Protein AF-A0A3L7QPI3-F1 (afdb_monomer)

Solvent-accessible surface area (backbone atoms only — not comparable to full-atom values): 6389 Å² total; per-residue (Å²): 130,85,78,76,64,94,76,49,54,73,56,31,50,54,49,18,50,52,29,42,78,72,64,40,40,71,62,12,49,57,28,43,54,62,34,38,72,82,41,79,78,47,57,69,57,51,27,51,46,27,38,40,27,44,76,70,68,40,51,70,62,19,50,54,50,45,54,54,47,43,70,76,44,74,82,41,48,67,39,25,49,34,50,17,52,37,26,49,75,70,69,39,55,70,60,12,50,55,27,44,56,51,27,53,54,52,51,51,61,66,64,65,71,79,72,78,135

Radius of gyration: 16.06 Å; Cα contacts (8 Å, |Δi|>4): 121; chains: 1; bounding box: 50×28×49 Å

Sequence (117 aa):
ALAINPQFIPALKNLAIANHDIGQDLIAEQQMRQYLAENTEDRVMLGRHVHVLGKLQRFDEAKTLAEIAIQKFPMDLQLRTWLANYYQSTGNAAEADKHRKVAHRLQAKTGTGSGLP

Foldseek 3Di:
DDPPPPLPLVVLVVVLVVCVVVPVLVSNLVSLVSNCVPVVLPLLSLLSNLLSCLVVVVNVVSVVSLVVSCVNPVQDLSSLQSQLVSCVSVVNNVSNVVSVVSSVVSVVVVVVPPDDD

Secondary structure (DSSP, 8-state):
-----TT-HHHHHHHHHHHHHTT-HHHHHHHHHHHHHH-TT-HHHHHHHHHHHHHTT-HHHHHHHHHHHHHH-TT-HHHHHHHHHHHHHTT-HHHHHHHHHHHHHHHHHHHGGG---

Mean predicted aligned error: 6.44 Å

Nearest PDB structures (foldseek):
  3asf-assembly1_A  TM=8.337E-01  e=4.099E-04  Magnetospirillum gryphiswaldense MSR-1
  3kd7-assembly5_E  TM=8.569E-01  e=2.702E-03  unidentified
  3vtx-assembly2_B  TM=7.683E-01  e=3.314E-03  Candidatus Magnetobacterium bavaricum
  5lfm-assembly6_F  TM=8.490E-01  e=4.238E-02  Solidesulfovibrio magneticus RS-1
  9gaw-assembly1_K  TM=8.667E-01  e=4.938E-02  Homo sapiens

pLDDT: mean 87.74, std 15.11, range [37.22, 97.75]

Structure (mmCIF, N/CA/C/O backbone):
data_AF-A0A3L7QPI3-F1
#
_entry.id   AF-A0A3L7QPI3-F1
#
loop_
_atom_site.group_PDB
_atom_site.id
_atom_site.type_symbol
_atom_site.label_atom_id
_atom_site.label_alt_id
_atom_site.label_comp_id
_atom_site.label_asym_id
_atom_site.label_entity_id
_atom_site.label_seq_id
_atom_site.pdbx_PDB_ins_code
_atom_site.Cartn_x
_atom_site.Cartn_y
_atom_site.Cartn_z
_atom_site.occupancy
_atom_site.B_iso_or_equiv
_atom_site.auth_seq_id
_atom_site.auth_comp_id
_atom_site.auth_asym_id
_atom_site.auth_atom_id
_atom_site.pdbx_PDB_model_num
ATOM 1 N N . ALA A 1 1 ? -3.328 14.790 34.161 1.00 37.22 1 ALA A N 1
ATOM 2 C CA . ALA A 1 1 ? -3.692 13.826 33.105 1.00 37.22 1 ALA A CA 1
ATOM 3 C C . ALA A 1 1 ? -3.394 14.483 31.764 1.00 37.22 1 ALA A C 1
ATOM 5 O O . ALA A 1 1 ? -4.054 15.461 31.438 1.00 37.22 1 ALA A O 1
ATOM 6 N N . LEU A 1 2 ? -2.338 14.057 31.058 1.00 42.62 2 LEU A N 1
ATOM 7 C CA . LEU A 1 2 ? -2.046 14.588 29.724 1.00 42.62 2 LEU A CA 1
ATOM 8 C C . LEU A 1 2 ? -3.174 14.150 28.788 1.00 42.62 2 LEU A C 1
ATOM 10 O O . LEU A 1 2 ? -3.348 12.956 28.551 1.00 42.62 2 LEU A O 1
ATOM 14 N N . ALA A 1 3 ? -3.930 15.113 28.271 1.00 44.28 3 ALA A N 1
ATOM 15 C CA . ALA A 1 3 ? -4.780 14.889 27.117 1.00 44.28 3 ALA A CA 1
ATOM 16 C C . ALA A 1 3 ? -3.855 14.453 25.971 1.00 44.28 3 ALA A C 1
ATOM 18 O O . ALA A 1 3 ? -3.042 15.242 25.487 1.00 44.28 3 ALA A O 1
ATOM 19 N N . ILE A 1 4 ? -3.913 13.174 25.598 1.00 50.06 4 ILE A N 1
ATOM 20 C CA . ILE A 1 4 ? -3.246 12.667 24.401 1.00 50.06 4 ILE A CA 1
ATOM 21 C C . ILE A 1 4 ? -3.871 13.430 23.245 1.00 50.06 4 ILE A C 1
ATOM 23 O O . ILE A 1 4 ? -5.042 13.221 22.941 1.00 50.06 4 ILE A O 1
ATOM 27 N N . ASN A 1 5 ? -3.114 14.354 22.656 1.00 47.78 5 ASN A N 1
ATOM 28 C CA . ASN A 1 5 ? -3.536 15.064 21.464 1.00 47.78 5 ASN A CA 1
ATOM 29 C C . ASN A 1 5 ? -3.730 14.009 20.358 1.00 47.78 5 ASN A C 1
ATOM 31 O O . ASN A 1 5 ? -2.732 13.436 19.910 1.00 47.78 5 ASN A O 1
ATOM 35 N N . PRO A 1 6 ? -4.970 13.715 19.918 1.00 55.22 6 PRO A N 1
ATOM 36 C CA . PRO A 1 6 ? -5.242 12.651 18.946 1.00 55.22 6 PRO A CA 1
ATOM 37 C C . PRO A 1 6 ? -4.636 12.930 17.561 1.00 55.22 6 PRO A C 1
ATOM 39 O O . PRO A 1 6 ? -4.738 12.102 16.664 1.00 55.22 6 PRO A O 1
ATOM 42 N N . GLN A 1 7 ? -4.004 14.096 17.390 1.00 60.22 7 GLN A N 1
ATOM 43 C CA . GLN A 1 7 ? -3.427 14.598 16.149 1.00 60.22 7 GLN A CA 1
ATOM 44 C C . GLN A 1 7 ? -1.890 14.657 16.170 1.00 60.22 7 GLN A C 1
ATOM 46 O O . GLN A 1 7 ? -1.293 15.409 15.401 1.00 60.22 7 GLN A O 1
ATOM 51 N N . PHE A 1 8 ? -1.199 13.897 17.034 1.00 76.31 8 PHE A N 1
ATOM 52 C CA . PHE A 1 8 ? 0.263 13.818 16.925 1.00 76.31 8 PHE A CA 1
ATOM 53 C C . PHE A 1 8 ? 0.657 13.007 15.683 1.00 76.31 8 PHE A C 1
ATOM 55 O O . PHE A 1 8 ? 0.766 11.781 15.713 1.00 76.31 8 PHE A O 1
ATOM 62 N N . ILE A 1 9 ? 0.867 13.721 14.578 1.00 76.00 9 ILE A N 1
ATOM 63 C CA . ILE A 1 9 ? 1.155 13.187 13.243 1.00 76.00 9 ILE A CA 1
ATOM 64 C C . ILE A 1 9 ? 2.261 12.105 13.245 1.00 76.00 9 ILE A C 1
ATOM 66 O O . ILE A 1 9 ? 2.036 11.041 12.663 1.00 76.00 9 ILE A O 1
ATOM 70 N N . PRO A 1 10 ? 3.408 12.253 13.943 1.00 78.69 10 PRO A N 1
ATOM 71 C CA . PRO A 1 10 ? 4.398 11.173 14.008 1.00 78.69 10 PRO A CA 1
ATOM 72 C C . PRO A 1 10 ? 3.911 9.907 14.735 1.00 78.69 10 PRO A C 1
ATOM 74 O O . PRO A 1 10 ? 4.303 8.802 14.356 1.00 78.69 10 PRO A O 1
ATOM 77 N N . ALA A 1 11 ? 3.038 10.024 15.746 1.00 84.88 11 ALA A N 1
ATOM 78 C CA . ALA A 1 11 ? 2.444 8.844 16.384 1.00 84.88 11 ALA A CA 1
ATOM 79 C C . ALA A 1 11 ? 1.469 8.127 15.450 1.00 84.88 11 ALA A C 1
ATOM 81 O O . ALA A 1 11 ? 1.457 6.900 15.452 1.00 84.88 11 ALA A O 1
ATOM 82 N N . LEU A 1 12 ? 0.709 8.852 14.620 1.00 88.69 12 LEU A N 1
ATOM 83 C CA . LEU A 1 12 ? -0.182 8.232 13.632 1.00 88.69 12 LEU A CA 1
ATOM 84 C C . LEU A 1 12 ? 0.590 7.342 12.658 1.00 88.69 12 LEU A C 1
ATOM 86 O O . LEU A 1 12 ? 0.157 6.225 12.392 1.00 88.69 12 LEU A O 1
ATOM 90 N N . LYS A 1 13 ? 1.770 7.777 12.201 1.00 93.69 13 LYS A N 1
ATOM 91 C CA . LYS A 1 13 ? 2.655 6.948 11.370 1.00 93.69 13 LYS A CA 1
ATOM 92 C C . LYS A 1 13 ? 3.074 5.659 12.073 1.00 93.69 13 LYS A C 1
ATOM 94 O O . LYS A 1 13 ? 2.940 4.579 11.500 1.00 93.69 13 LYS A O 1
ATOM 99 N N . ASN A 1 14 ? 3.579 5.764 13.300 1.00 94.50 14 ASN A N 1
ATOM 100 C CA . ASN A 1 14 ? 4.065 4.597 14.037 1.00 94.50 14 ASN A CA 1
ATOM 101 C C . ASN A 1 14 ? 2.927 3.628 14.384 1.00 94.50 14 ASN A C 1
ATOM 103 O O . ASN A 1 14 ? 3.090 2.420 14.234 1.00 94.50 14 ASN A O 1
ATOM 107 N N . LEU A 1 15 ? 1.767 4.151 14.789 1.00 94.19 15 LEU A N 1
ATOM 108 C CA . LEU A 1 15 ? 0.579 3.352 15.077 1.00 94.19 15 LEU A CA 1
ATOM 109 C C . LEU A 1 15 ? 0.039 2.672 13.819 1.00 94.19 15 LEU A C 1
ATOM 111 O O . LEU A 1 15 ? -0.251 1.483 13.871 1.00 94.19 15 LEU A O 1
ATOM 115 N N . ALA A 1 16 ? -0.033 3.383 12.691 1.00 95.81 16 ALA A N 1
ATOM 116 C CA . ALA A 1 16 ? -0.468 2.815 11.418 1.00 95.81 16 ALA A CA 1
ATOM 117 C C . ALA A 1 16 ? 0.410 1.631 10.996 1.00 95.81 16 ALA A C 1
ATOM 119 O O . ALA A 1 16 ? -0.102 0.594 10.577 1.00 95.81 16 ALA A O 1
ATOM 120 N N . ILE A 1 17 ? 1.733 1.777 11.127 1.00 95.06 17 ILE A N 1
ATOM 121 C CA . ILE A 1 17 ? 2.690 0.708 10.825 1.00 95.06 17 ILE A CA 1
ATOM 122 C C . ILE A 1 17 ? 2.486 -0.467 11.779 1.00 95.06 17 ILE A C 1
ATOM 124 O O . ILE A 1 17 ? 2.294 -1.584 11.309 1.00 95.06 17 ILE A O 1
ATOM 128 N N . ALA A 1 18 ? 2.457 -0.217 13.090 1.00 96.06 18 ALA A N 1
ATOM 129 C CA . ALA A 1 18 ? 2.283 -1.270 14.085 1.00 96.06 18 ALA A CA 1
ATOM 130 C C . ALA A 1 18 ? 0.969 -2.034 13.876 1.00 96.06 18 ALA A C 1
ATOM 132 O O . ALA A 1 18 ? 0.982 -3.260 13.841 1.00 96.06 18 ALA A O 1
ATOM 133 N N . ASN A 1 19 ? -0.144 -1.323 13.666 1.00 97.06 19 ASN A N 1
ATOM 134 C CA . ASN A 1 19 ? -1.453 -1.919 13.409 1.00 97.06 19 ASN A CA 1
ATOM 135 C C . ASN A 1 19 ? -1.480 -2.722 12.109 1.00 97.06 19 ASN A C 1
ATOM 137 O O . ASN A 1 19 ? -2.055 -3.806 12.087 1.00 97.06 19 ASN A O 1
ATOM 141 N N . HIS A 1 20 ? -0.823 -2.246 11.048 1.00 95.19 20 HIS A N 1
ATOM 142 C CA . HIS A 1 20 ? -0.687 -3.031 9.826 1.00 95.19 20 HIS A CA 1
ATOM 143 C C . HIS A 1 20 ? 0.108 -4.322 10.065 1.00 95.19 20 HIS A C 1
ATOM 145 O O . HIS A 1 20 ? -0.321 -5.396 9.639 1.00 95.19 20 HIS A O 1
ATOM 151 N N . ASP A 1 21 ? 1.233 -4.226 10.776 1.00 94.44 21 ASP A N 1
ATOM 152 C CA . ASP A 1 21 ? 2.129 -5.354 11.032 1.00 94.44 21 ASP A CA 1
ATOM 153 C C . ASP A 1 21 ? 1.452 -6.435 11.907 1.00 94.44 21 ASP A C 1
ATOM 155 O O . ASP A 1 21 ? 1.696 -7.623 11.704 1.00 94.44 21 ASP A O 1
ATOM 159 N N . ILE A 1 22 ? 0.538 -6.054 12.815 1.00 96.25 22 ILE A N 1
ATOM 160 C CA . ILE A 1 22 ? -0.276 -6.997 13.614 1.00 96.25 22 ILE A CA 1
ATOM 161 C C . ILE A 1 22 ? -1.611 -7.391 12.953 1.00 96.25 22 ILE A C 1
ATOM 163 O O . ILE A 1 22 ? -2.438 -8.051 13.581 1.00 96.25 22 ILE A O 1
ATOM 167 N N . GLY A 1 23 ? -1.851 -6.989 11.701 1.00 95.12 23 GLY A N 1
ATOM 168 C CA . GLY A 1 23 ? -3.038 -7.374 10.928 1.00 95.12 23 GLY A CA 1
ATOM 169 C C . GLY A 1 23 ? -4.326 -6.612 11.259 1.00 95.12 23 GLY A C 1
ATOM 170 O O . GLY A 1 23 ? -5.388 -6.972 10.758 1.00 95.12 23 GLY A O 1
ATOM 171 N N . GLN A 1 24 ? -4.255 -5.540 12.047 1.00 97.44 24 GLN A N 1
ATOM 172 C CA . GLN A 1 24 ? -5.373 -4.629 12.312 1.00 97.44 24 GLN A CA 1
ATOM 173 C C . GLN A 1 24 ? -5.572 -3.659 11.133 1.00 97.44 24 GLN A C 1
ATOM 175 O O . GLN A 1 24 ? -5.482 -2.439 11.281 1.00 97.44 24 GLN A O 1
ATOM 180 N N . ASP A 1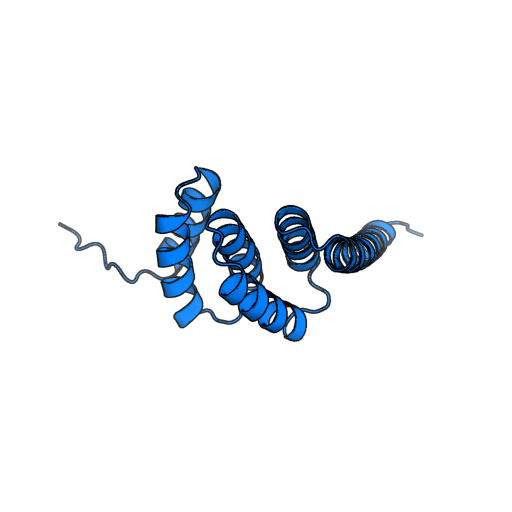 25 ? -5.823 -4.201 9.937 1.00 95.81 25 ASP A N 1
ATOM 181 C CA . ASP A 1 25 ? -5.779 -3.451 8.674 1.00 95.81 25 ASP A CA 1
ATOM 182 C C . ASP A 1 25 ? -6.816 -2.316 8.596 1.00 95.81 25 ASP A C 1
ATOM 184 O O . ASP A 1 25 ? -6.523 -1.267 8.028 1.00 95.81 25 ASP A O 1
ATOM 188 N N . LEU A 1 26 ? -8.000 -2.471 9.206 1.00 97.75 26 LEU A N 1
ATOM 189 C CA . LEU A 1 26 ? -9.009 -1.400 9.267 1.00 97.75 26 LEU A CA 1
ATOM 190 C C . LEU A 1 26 ? -8.527 -0.201 10.096 1.00 97.75 26 LEU A C 1
ATOM 192 O O . LEU A 1 26 ? -8.691 0.945 9.683 1.00 97.75 26 LEU A O 1
ATOM 196 N N . ILE A 1 27 ? -7.908 -0.463 11.251 1.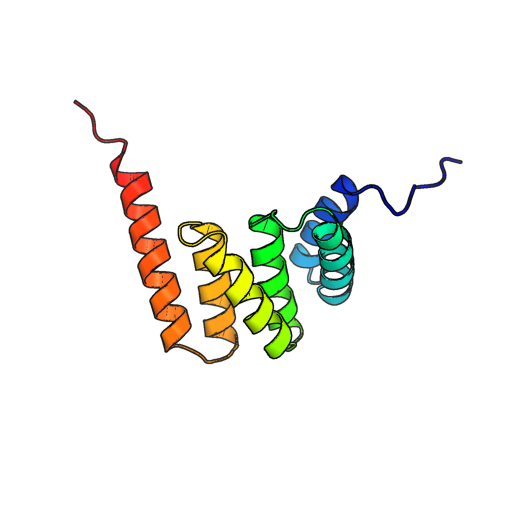00 96.44 27 ILE A N 1
ATOM 197 C CA . ILE A 1 27 ? -7.353 0.586 12.118 1.00 96.44 27 ILE A CA 1
ATOM 198 C C . ILE A 1 27 ? -6.160 1.240 11.419 1.00 96.44 27 ILE A C 1
ATOM 200 O O . ILE A 1 27 ? -6.036 2.466 11.409 1.00 96.44 27 ILE A O 1
ATOM 204 N N . ALA A 1 28 ? -5.308 0.422 10.798 1.00 97.38 28 ALA A N 1
ATOM 205 C CA . ALA A 1 28 ? -4.174 0.897 10.028 1.00 97.38 28 ALA A CA 1
ATOM 206 C C . ALA A 1 28 ? -4.624 1.835 8.898 1.00 97.38 28 ALA A C 1
ATOM 208 O O . ALA A 1 28 ? -4.091 2.934 8.802 1.00 97.38 28 ALA A O 1
ATOM 209 N N . GLU A 1 29 ? -5.634 1.473 8.097 1.00 97.56 29 GLU A N 1
ATOM 210 C CA . GLU A 1 29 ? -6.138 2.323 7.005 1.00 97.56 29 GLU A CA 1
ATOM 211 C C . GLU A 1 29 ? -6.597 3.695 7.500 1.00 97.56 29 GLU A C 1
ATOM 213 O O . GLU A 1 29 ? -6.190 4.716 6.945 1.00 97.56 29 GLU A O 1
ATOM 218 N N . GLN A 1 30 ? -7.373 3.740 8.586 1.00 96.44 30 GLN A N 1
ATOM 219 C CA . GLN A 1 30 ? -7.848 5.000 9.159 1.00 96.44 30 GLN A CA 1
ATOM 220 C C . GLN A 1 30 ? -6.683 5.901 9.587 1.00 96.44 30 GLN A C 1
ATOM 222 O O . GLN A 1 30 ? -6.663 7.094 9.276 1.00 96.44 30 GLN A O 1
ATOM 227 N N . GLN A 1 31 ? -5.682 5.327 10.256 1.00 96.25 31 GLN A N 1
ATOM 228 C CA . GLN A 1 31 ? -4.495 6.055 10.707 1.00 96.25 31 GLN A CA 1
ATOM 229 C C . GLN A 1 31 ? -3.613 6.501 9.535 1.00 96.25 31 GLN A C 1
ATOM 231 O O . GLN A 1 31 ? -3.104 7.622 9.540 1.00 96.25 31 GLN A O 1
ATOM 236 N N . MET A 1 32 ? -3.467 5.663 8.503 1.00 97.00 32 MET A N 1
ATOM 237 C CA . MET A 1 32 ? -2.740 5.996 7.275 1.00 97.00 32 MET A CA 1
ATOM 238 C C . MET A 1 32 ? -3.405 7.152 6.539 1.00 97.00 32 MET A C 1
ATOM 240 O O . MET A 1 32 ? -2.713 8.078 6.123 1.00 97.00 32 MET A O 1
ATOM 244 N N . ARG A 1 33 ? -4.736 7.138 6.413 1.00 95.69 33 ARG A N 1
ATOM 245 C CA . ARG A 1 33 ? -5.501 8.217 5.779 1.00 95.69 33 ARG A CA 1
ATOM 246 C C . ARG A 1 33 ? -5.347 9.535 6.536 1.00 95.69 33 ARG A C 1
ATOM 248 O O . ARG A 1 33 ? -5.098 10.556 5.903 1.00 95.69 33 ARG A O 1
ATOM 255 N N . GLN A 1 34 ? -5.433 9.511 7.867 1.00 93.75 34 GLN A N 1
ATOM 256 C CA . GLN A 1 34 ? -5.201 10.699 8.699 1.00 93.75 34 GLN A CA 1
ATOM 257 C C . GLN A 1 34 ? -3.770 11.230 8.557 1.00 93.75 34 GLN A C 1
ATOM 259 O O . GLN A 1 34 ? -3.569 12.425 8.377 1.00 93.75 34 GLN A O 1
ATOM 264 N N . TYR A 1 35 ? -2.769 10.348 8.587 1.00 94.81 35 TYR A N 1
ATOM 265 C CA . TYR A 1 35 ? -1.369 10.741 8.437 1.00 94.81 35 TYR A CA 1
ATOM 266 C C . TYR A 1 35 ? -1.069 11.335 7.052 1.00 94.81 35 TYR A C 1
ATOM 268 O O . TYR A 1 35 ? -0.418 12.377 6.942 1.00 94.81 35 TYR A O 1
ATOM 276 N N . LEU A 1 36 ? -1.550 10.682 5.990 1.00 94.69 36 LEU A N 1
ATOM 277 C CA . LEU A 1 36 ? -1.307 11.079 4.602 1.00 94.69 36 LEU A CA 1
ATOM 278 C C . LEU A 1 36 ? -2.053 12.355 4.199 1.00 94.69 36 LEU A C 1
ATOM 280 O O . LEU A 1 36 ? -1.640 12.977 3.225 1.00 94.69 36 LEU A O 1
ATOM 284 N N . ALA A 1 37 ? -3.091 12.768 4.936 1.00 92.94 37 ALA A N 1
ATOM 285 C CA . ALA A 1 37 ? -3.745 14.061 4.726 1.00 92.94 37 ALA A CA 1
ATOM 286 C C . ALA A 1 37 ? -2.759 15.235 4.882 1.00 92.94 37 ALA A C 1
ATOM 288 O O . ALA A 1 37 ? -2.806 16.178 4.101 1.00 92.94 37 ALA A O 1
ATOM 289 N N . GLU A 1 38 ? -1.816 15.122 5.823 1.00 91.56 38 GLU A N 1
ATOM 290 C CA . GLU A 1 38 ? -0.777 16.132 6.083 1.00 91.56 38 GLU A CA 1
ATOM 291 C C . GLU A 1 38 ? 0.583 15.764 5.454 1.00 91.56 38 GLU A C 1
ATOM 293 O O . GLU A 1 38 ? 1.442 16.618 5.257 1.00 91.56 38 GLU A O 1
ATOM 298 N N . ASN A 1 39 ? 0.805 14.484 5.126 1.00 92.00 39 ASN A N 1
ATOM 299 C CA . ASN A 1 39 ? 2.094 13.951 4.656 1.00 92.00 39 ASN A CA 1
ATOM 300 C C . ASN A 1 39 ? 1.942 13.234 3.312 1.00 92.00 39 ASN A C 1
ATOM 302 O O . ASN A 1 39 ? 2.320 12.071 3.159 1.00 92.00 39 ASN A O 1
ATOM 306 N N . THR A 1 40 ? 1.385 13.936 2.326 1.00 91.94 40 THR A N 1
ATOM 307 C CA . THR A 1 40 ? 1.017 13.376 1.010 1.00 91.94 40 THR A CA 1
ATOM 308 C C . THR A 1 40 ? 2.189 12.782 0.214 1.00 91.94 40 THR A C 1
ATOM 310 O O . THR A 1 40 ? 1.972 12.071 -0.767 1.00 91.94 40 THR A O 1
ATOM 313 N N . GLU A 1 41 ? 3.431 13.047 0.629 1.00 92.25 41 GLU A N 1
ATOM 314 C CA . GLU A 1 41 ? 4.659 12.614 -0.045 1.00 92.25 41 GLU A CA 1
ATOM 315 C C . GLU A 1 41 ? 5.430 11.515 0.701 1.00 92.25 41 GLU A C 1
ATOM 317 O O . GLU A 1 41 ? 6.504 11.105 0.255 1.00 92.25 41 GLU A O 1
ATOM 322 N N . ASP A 1 42 ? 4.897 10.978 1.807 1.00 94.12 42 ASP A N 1
ATOM 323 C CA . ASP A 1 42 ? 5.515 9.823 2.466 1.00 94.12 42 ASP A CA 1
ATOM 324 C C . ASP A 1 42 ? 5.315 8.553 1.625 1.00 94.12 42 ASP A C 1
ATOM 326 O O . ASP A 1 42 ? 4.363 7.787 1.791 1.00 94.12 42 ASP A O 1
ATOM 330 N N . ARG A 1 43 ? 6.267 8.309 0.723 1.00 92.81 43 ARG A N 1
ATOM 331 C CA . ARG A 1 43 ? 6.301 7.143 -0.172 1.00 92.81 43 ARG A CA 1
ATOM 332 C C . ARG A 1 43 ? 6.218 5.796 0.550 1.00 92.81 43 ARG A C 1
ATOM 334 O O . ARG A 1 43 ? 5.661 4.849 -0.004 1.00 92.81 43 ARG A O 1
ATOM 341 N N . VAL A 1 44 ? 6.748 5.696 1.774 1.00 92.25 44 VAL A N 1
ATOM 342 C CA . VAL A 1 44 ? 6.684 4.456 2.560 1.00 92.25 44 VAL A CA 1
ATOM 343 C C . VAL A 1 44 ? 5.251 4.228 3.013 1.00 92.25 44 VAL A C 1
ATOM 345 O O . VAL A 1 44 ? 4.738 3.113 2.888 1.00 92.25 44 VAL A O 1
ATOM 348 N N . MET A 1 45 ? 4.594 5.284 3.498 1.00 95.31 45 MET A N 1
ATOM 349 C CA . MET A 1 45 ? 3.208 5.187 3.930 1.00 95.31 45 MET A CA 1
ATOM 350 C C . MET A 1 45 ? 2.248 4.979 2.757 1.00 95.31 45 MET A C 1
ATOM 352 O O . MET A 1 45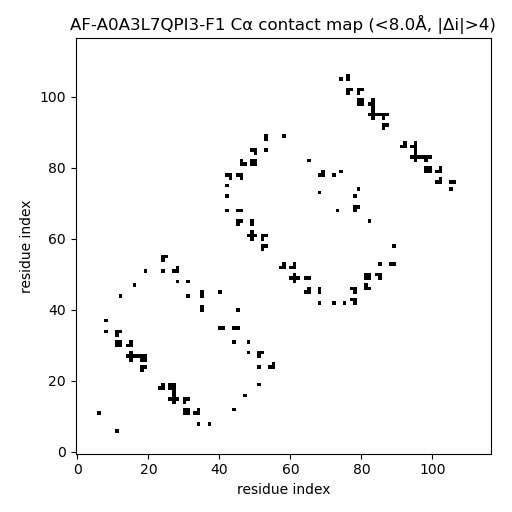 ? 1.351 4.151 2.863 1.00 95.31 45 MET A O 1
ATOM 356 N N . LEU A 1 46 ? 2.475 5.633 1.614 1.00 95.62 46 LEU A N 1
ATOM 357 C CA . LEU A 1 46 ? 1.704 5.398 0.389 1.00 95.62 46 LEU A CA 1
ATOM 358 C C . LEU A 1 46 ? 1.751 3.921 -0.035 1.00 95.62 46 LEU A C 1
ATOM 360 O O . LEU A 1 46 ? 0.707 3.320 -0.278 1.00 95.62 46 LEU A O 1
ATOM 364 N N . GLY A 1 47 ? 2.940 3.308 -0.068 1.00 93.75 47 GLY A N 1
ATOM 365 C CA . GLY A 1 47 ? 3.089 1.895 -0.436 1.00 93.75 47 GLY A CA 1
ATOM 366 C C . GLY A 1 47 ? 2.402 0.936 0.542 1.00 93.75 47 GLY A C 1
ATOM 367 O O . GLY A 1 47 ? 1.706 0.013 0.117 1.00 93.75 47 GLY A O 1
ATOM 368 N N . ARG A 1 48 ? 2.540 1.180 1.853 1.00 94.56 48 ARG A N 1
ATOM 369 C CA . ARG A 1 48 ? 1.844 0.394 2.887 1.00 94.56 48 ARG A CA 1
ATOM 370 C C . ARG A 1 48 ? 0.327 0.561 2.805 1.00 94.56 48 ARG A C 1
ATOM 372 O O . ARG A 1 48 ? -0.389 -0.426 2.929 1.00 94.56 48 ARG A O 1
ATOM 379 N N . HIS A 1 49 ? -0.159 1.767 2.533 1.00 96.94 49 HIS A N 1
ATOM 380 C CA . HIS A 1 49 ? -1.587 2.038 2.405 1.00 96.94 49 HIS A CA 1
ATOM 381 C C . HIS A 1 49 ? -2.196 1.327 1.189 1.00 96.94 49 HIS A C 1
ATOM 383 O O . HIS A 1 49 ? -3.246 0.705 1.325 1.00 96.94 49 HIS A O 1
ATOM 389 N N . VAL A 1 50 ? -1.507 1.292 0.040 1.00 96.06 50 VAL A N 1
ATOM 390 C CA . VAL A 1 50 ? -1.933 0.461 -1.104 1.00 96.06 50 VAL A CA 1
ATOM 391 C C . VAL A 1 50 ? -2.050 -1.012 -0.703 1.00 96.06 50 VAL A C 1
ATOM 393 O O . VAL A 1 50 ? -3.040 -1.668 -1.025 1.00 96.06 50 VAL A O 1
ATOM 396 N N . HIS A 1 51 ? -1.061 -1.537 0.024 1.00 92.69 51 HIS A N 1
ATOM 397 C CA . HIS A 1 51 ? -1.085 -2.926 0.479 1.00 92.69 51 HIS A CA 1
ATOM 398 C C . HIS A 1 51 ? -2.250 -3.206 1.443 1.00 92.69 51 HIS A C 1
ATOM 400 O O . HIS A 1 51 ? -2.968 -4.188 1.255 1.00 92.69 51 HIS A O 1
ATOM 406 N N . VAL A 1 52 ? -2.485 -2.323 2.421 1.00 95.25 52 VAL A N 1
ATOM 407 C CA . VAL A 1 52 ? -3.627 -2.399 3.349 1.00 95.25 52 VAL A CA 1
ATOM 408 C C . VAL A 1 52 ? -4.958 -2.381 2.596 1.00 95.25 52 VAL A C 1
ATOM 410 O O . VAL A 1 52 ? -5.797 -3.246 2.833 1.00 95.25 52 VAL A O 1
ATOM 413 N N . LEU A 1 53 ? -5.145 -1.463 1.643 1.00 95.88 53 LEU A N 1
ATOM 414 C CA . LEU A 1 53 ? -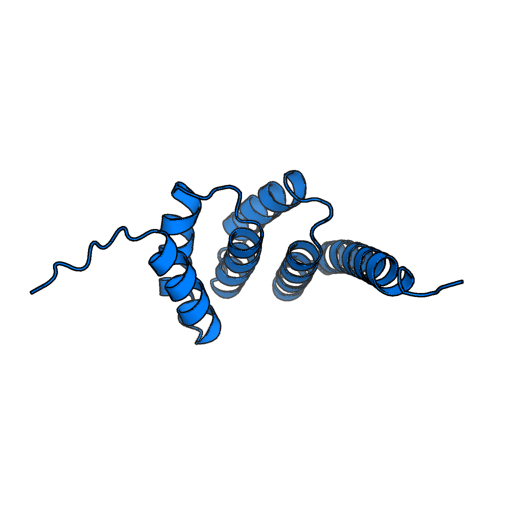6.366 -1.401 0.830 1.00 95.88 53 LEU A CA 1
ATOM 415 C C . LEU A 1 53 ? -6.580 -2.690 0.021 1.00 95.88 53 LEU A C 1
ATOM 417 O O . LEU A 1 53 ? -7.708 -3.167 -0.081 1.00 95.88 53 LEU A O 1
ATOM 421 N N . GLY A 1 54 ? -5.502 -3.298 -0.485 1.00 92.69 54 GLY A N 1
ATOM 422 C CA . GLY A 1 54 ? -5.547 -4.612 -1.128 1.00 92.69 54 GLY A CA 1
ATOM 423 C C . GLY A 1 54 ? -6.018 -5.729 -0.190 1.00 92.69 54 GLY A C 1
ATOM 424 O O . GLY A 1 54 ? -6.877 -6.520 -0.577 1.00 92.69 54 GLY A O 1
ATOM 425 N N . LYS A 1 55 ? -5.514 -5.777 1.052 1.00 91.44 55 LYS A N 1
ATOM 426 C CA . LYS A 1 55 ? -5.964 -6.749 2.071 1.00 91.44 55 LYS A CA 1
ATOM 427 C C . LYS A 1 55 ? -7.435 -6.558 2.444 1.00 91.44 55 LYS A C 1
ATOM 429 O O . LYS A 1 55 ? -8.144 -7.536 2.649 1.00 91.44 55 LYS A O 1
ATOM 434 N N . LEU A 1 56 ? -7.899 -5.309 2.473 1.00 94.62 56 LEU A N 1
ATOM 435 C CA . LEU A 1 56 ? -9.294 -4.940 2.727 1.00 94.62 56 LEU A CA 1
ATOM 436 C C . LEU A 1 56 ? -10.212 -5.101 1.500 1.00 94.62 56 LEU A C 1
ATOM 438 O O . LEU A 1 56 ? -11.375 -4.715 1.565 1.00 94.62 56 LEU A O 1
ATOM 442 N N . GLN A 1 57 ? -9.703 -5.624 0.379 1.00 93.75 57 GLN A N 1
ATOM 443 C CA . GLN A 1 57 ? -10.429 -5.774 -0.890 1.00 93.75 57 GLN A CA 1
ATOM 444 C C . GLN A 1 57 ? -10.989 -4.458 -1.473 1.00 93.75 57 GLN A C 1
ATOM 446 O O . GLN A 1 57 ? -11.880 -4.466 -2.320 1.00 93.75 57 GLN A O 1
ATOM 451 N N . ARG A 1 58 ? -10.430 -3.308 -1.073 1.00 95.44 58 ARG A N 1
ATOM 452 C CA . ARG A 1 58 ? -10.762 -1.968 -1.592 1.00 95.44 58 ARG A CA 1
ATOM 453 C C . ARG A 1 58 ? -9.917 -1.663 -2.831 1.00 95.44 58 ARG A C 1
ATOM 455 O O . ARG A 1 58 ? -9.087 -0.754 -2.840 1.00 95.44 58 ARG A O 1
ATOM 462 N N . PHE A 1 59 ? -10.087 -2.482 -3.869 1.00 92.00 59 PHE A N 1
ATOM 463 C CA . PHE A 1 59 ? -9.183 -2.531 -5.024 1.00 92.00 59 PHE A CA 1
ATOM 464 C C . PHE A 1 59 ? -9.148 -1.239 -5.850 1.00 92.00 59 PHE A C 1
ATOM 466 O O . PHE A 1 59 ? -8.076 -0.833 -6.295 1.00 92.00 59 PHE A O 1
ATOM 473 N N . ASP A 1 60 ? -10.276 -0.548 -6.010 1.00 92.88 60 ASP A N 1
ATOM 474 C CA . ASP A 1 60 ? -10.318 0.696 -6.791 1.00 92.88 60 ASP A CA 1
ATOM 475 C C . ASP A 1 60 ? -9.538 1.832 -6.113 1.00 92.88 60 ASP A C 1
ATOM 477 O O . ASP A 1 60 ? -8.783 2.566 -6.761 1.00 92.88 60 ASP A O 1
ATOM 481 N N . GLU A 1 61 ? -9.646 1.940 -4.787 1.00 96.06 61 GLU A N 1
ATOM 482 C CA . GLU A 1 61 ? -8.865 2.900 -4.003 1.00 96.06 61 GLU A CA 1
ATOM 483 C C . GLU A 1 61 ? -7.380 2.538 -4.001 1.00 96.06 61 GLU A C 1
ATOM 485 O O . GLU A 1 61 ? -6.533 3.412 -4.197 1.00 96.06 61 GLU A O 1
ATOM 490 N N . ALA A 1 62 ? -7.057 1.249 -3.842 1.00 95.06 62 ALA A N 1
ATOM 491 C CA . ALA A 1 62 ? -5.682 0.763 -3.896 1.00 95.06 62 ALA A CA 1
ATOM 492 C C . ALA A 1 62 ? -5.030 1.080 -5.248 1.00 95.06 62 ALA A C 1
ATOM 494 O O . ALA A 1 62 ? -3.904 1.576 -5.290 1.00 95.06 62 ALA A O 1
ATOM 495 N N . LYS A 1 63 ? -5.752 0.846 -6.350 1.00 92.38 63 LYS A N 1
ATOM 496 C CA . LYS A 1 63 ? -5.298 1.152 -7.709 1.00 92.38 63 LYS A CA 1
ATOM 497 C C . LYS A 1 63 ? -5.064 2.649 -7.899 1.00 92.38 63 LYS A C 1
ATOM 499 O O . LYS A 1 63 ? -3.990 3.039 -8.348 1.00 92.38 63 LYS A O 1
ATOM 504 N N . THR A 1 64 ? -6.026 3.481 -7.506 1.00 95.38 64 THR A N 1
ATOM 505 C CA . THR A 1 64 ? -5.912 4.943 -7.627 1.00 95.38 64 THR A CA 1
ATOM 506 C C . THR A 1 64 ? -4.694 5.461 -6.856 1.00 95.38 64 THR A C 1
ATOM 508 O O . THR A 1 64 ? -3.881 6.224 -7.380 1.00 95.38 64 THR A O 1
ATOM 511 N N . LEU A 1 65 ? -4.513 4.998 -5.616 1.00 95.88 65 LEU A N 1
ATOM 512 C CA . LEU A 1 65 ? -3.379 5.391 -4.784 1.00 95.88 65 LEU A CA 1
ATOM 513 C C . LEU A 1 65 ? -2.042 4.878 -5.341 1.00 95.88 65 LEU A C 1
ATOM 515 O O . LEU A 1 65 ? -1.044 5.598 -5.305 1.00 95.88 65 LEU A O 1
ATOM 519 N N . ALA A 1 66 ? -2.018 3.661 -5.887 1.00 93.06 66 ALA A N 1
ATOM 520 C CA . ALA A 1 66 ? -0.851 3.080 -6.541 1.00 93.06 66 ALA A CA 1
ATOM 521 C C . ALA A 1 66 ? -0.394 3.900 -7.753 1.00 93.06 66 ALA A C 1
ATOM 523 O O . ALA A 1 66 ? 0.803 4.154 -7.909 1.00 93.06 66 ALA A O 1
ATOM 524 N N . GLU A 1 67 ? -1.340 4.324 -8.591 1.00 93.31 67 GLU A N 1
ATOM 525 C CA . GLU A 1 67 ? -1.086 5.155 -9.769 1.00 93.31 67 GLU A CA 1
ATOM 526 C C . GLU A 1 67 ? -0.501 6.516 -9.369 1.00 93.31 67 GLU A C 1
ATOM 528 O O . GLU A 1 67 ? 0.521 6.929 -9.920 1.00 93.31 67 GLU A O 1
ATOM 533 N N . ILE A 1 68 ? -1.060 7.164 -8.342 1.00 93.62 68 ILE A N 1
ATOM 534 C CA . ILE A 1 68 ? -0.522 8.419 -7.794 1.00 93.62 68 ILE A CA 1
ATOM 535 C C . ILE A 1 68 ? 0.896 8.213 -7.248 1.00 93.62 68 ILE A C 1
ATOM 537 O O . ILE A 1 68 ? 1.816 8.977 -7.561 1.00 93.62 68 ILE A O 1
ATOM 541 N N . ALA A 1 69 ? 1.097 7.174 -6.436 1.00 93.94 69 ALA A N 1
ATOM 542 C CA . ALA A 1 69 ? 2.375 6.919 -5.788 1.00 93.94 69 ALA A CA 1
ATOM 543 C C . ALA A 1 69 ? 3.483 6.650 -6.816 1.00 93.94 69 ALA A C 1
ATOM 545 O O . ALA A 1 69 ? 4.589 7.174 -6.674 1.00 93.94 69 ALA A O 1
ATOM 546 N N . ILE A 1 70 ? 3.204 5.874 -7.872 1.00 93.31 70 ILE A N 1
ATOM 547 C CA . ILE A 1 70 ? 4.214 5.559 -8.889 1.00 93.31 70 ILE A CA 1
ATOM 548 C C . ILE A 1 70 ? 4.489 6.719 -9.849 1.00 93.31 70 ILE A C 1
ATOM 550 O O . ILE A 1 70 ? 5.609 6.823 -10.347 1.00 93.31 70 ILE A O 1
ATOM 554 N N . GLN A 1 71 ? 3.516 7.604 -10.082 1.00 93.56 71 GLN A N 1
ATOM 555 C CA . GLN A 1 71 ? 3.753 8.850 -10.813 1.00 93.56 71 GLN A CA 1
ATOM 556 C C . GLN A 1 71 ? 4.708 9.770 -10.043 1.00 93.56 71 GLN A C 1
ATOM 558 O O . GLN A 1 71 ? 5.631 10.322 -10.638 1.00 93.56 71 GLN A O 1
ATOM 563 N N . LYS A 1 72 ? 4.536 9.888 -8.719 1.00 93.56 72 LYS A N 1
ATOM 564 C CA . LYS A 1 72 ? 5.411 10.701 -7.856 1.00 93.56 72 LYS A CA 1
ATOM 565 C C . LYS A 1 72 ? 6.790 10.075 -7.641 1.00 93.56 72 LYS A C 1
ATOM 567 O O . LYS A 1 72 ? 7.799 10.774 -7.664 1.00 93.56 72 LYS A O 1
ATOM 572 N N . PHE A 1 73 ? 6.848 8.758 -7.442 1.00 95.31 73 PHE A N 1
ATOM 573 C CA . PHE A 1 73 ? 8.065 8.048 -7.037 1.00 95.31 73 PHE A CA 1
ATOM 574 C C . PHE A 1 73 ? 8.381 6.866 -7.968 1.00 95.31 73 PHE A C 1
ATOM 576 O O . PHE A 1 73 ? 8.414 5.708 -7.539 1.00 95.31 73 PHE A O 1
ATOM 583 N N . PRO A 1 74 ? 8.667 7.120 -9.258 1.00 93.88 74 PRO A N 1
ATOM 584 C CA . PRO A 1 74 ? 8.797 6.061 -10.259 1.00 93.88 74 PRO A CA 1
ATOM 585 C C . PRO A 1 74 ? 9.980 5.115 -10.010 1.00 93.88 74 PRO A C 1
ATOM 587 O O . PRO A 1 74 ? 9.965 3.974 -10.480 1.00 93.88 74 PRO A O 1
ATOM 590 N N . MET A 1 75 ? 11.010 5.559 -9.287 1.00 92.94 75 MET A N 1
ATOM 591 C CA . MET A 1 75 ? 12.226 4.783 -9.012 1.00 92.94 75 MET A CA 1
ATOM 592 C C . MET A 1 75 ? 12.346 4.329 -7.553 1.00 92.94 75 MET A C 1
ATOM 594 O O . MET A 1 75 ? 13.419 3.8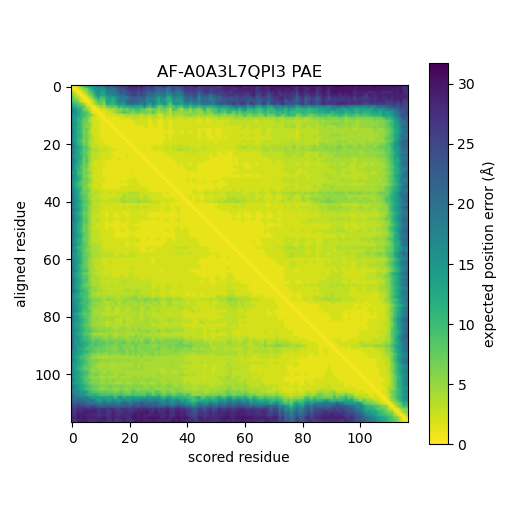95 -7.141 1.00 92.94 75 MET A O 1
ATOM 598 N N . ASP A 1 76 ? 11.272 4.411 -6.766 1.00 93.00 76 ASP A N 1
ATOM 599 C CA . ASP A 1 76 ? 11.311 3.923 -5.390 1.00 93.00 76 ASP A CA 1
ATOM 600 C C . ASP A 1 76 ? 11.212 2.393 -5.341 1.00 93.00 76 ASP A C 1
ATOM 602 O O . ASP A 1 76 ? 10.218 1.795 -5.758 1.00 93.00 76 ASP A O 1
ATOM 606 N N . LEU A 1 77 ? 12.271 1.753 -4.842 1.00 92.06 77 LEU A N 1
ATOM 607 C CA . LEU A 1 77 ? 12.364 0.297 -4.778 1.00 92.06 77 LEU A CA 1
ATOM 608 C C . LEU A 1 77 ? 11.266 -0.310 -3.899 1.00 92.06 77 LEU A C 1
ATOM 610 O O . LEU A 1 77 ? 10.627 -1.285 -4.293 1.00 92.06 77 LEU A O 1
ATOM 614 N N . GLN A 1 78 ? 11.047 0.254 -2.713 1.00 90.25 78 GLN A N 1
ATOM 615 C CA . GLN A 1 78 ? 10.110 -0.303 -1.747 1.00 90.25 78 GLN A CA 1
ATOM 616 C C . GLN A 1 78 ? 8.676 -0.213 -2.276 1.00 90.25 78 GLN A C 1
ATOM 618 O O . GLN A 1 78 ? 7.933 -1.192 -2.209 1.00 90.25 78 GLN A O 1
ATOM 623 N N . LEU A 1 79 ? 8.304 0.925 -2.862 1.00 93.50 79 LEU A N 1
ATOM 624 C CA . LEU A 1 79 ? 7.016 1.128 -3.509 1.00 93.50 79 LEU A CA 1
ATOM 625 C C . LEU A 1 79 ? 6.819 0.154 -4.673 1.00 93.50 79 LEU A C 1
ATOM 627 O O . LEU A 1 79 ? 5.766 -0.469 -4.770 1.00 93.50 79 LEU A O 1
ATOM 631 N N . ARG A 1 80 ? 7.832 -0.050 -5.526 1.00 94.31 80 ARG A N 1
ATOM 632 C CA . ARG A 1 80 ? 7.763 -1.049 -6.608 1.00 94.31 80 ARG A CA 1
ATOM 633 C C . ARG A 1 80 ? 7.487 -2.455 -6.062 1.00 94.31 80 ARG A C 1
ATOM 635 O O . ARG A 1 80 ? 6.659 -3.156 -6.637 1.00 94.31 80 ARG A O 1
ATOM 642 N N . THR A 1 81 ? 8.1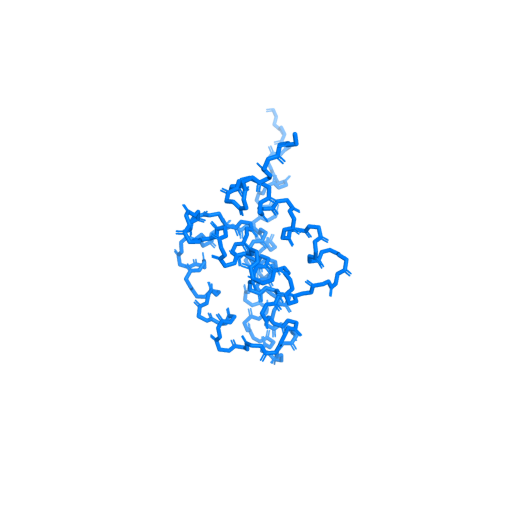18 -2.842 -4.955 1.00 92.75 81 THR A N 1
ATOM 643 C CA . THR A 1 81 ? 7.874 -4.136 -4.294 1.00 92.75 81 THR A CA 1
ATOM 644 C C . THR A 1 81 ? 6.449 -4.241 -3.745 1.00 92.75 81 THR A C 1
ATOM 646 O O . THR A 1 81 ? 5.771 -5.234 -4.002 1.00 92.75 81 THR A O 1
ATOM 649 N N . TRP A 1 82 ? 5.954 -3.212 -3.048 1.00 91.56 82 TRP A N 1
ATOM 650 C CA . TRP A 1 82 ? 4.579 -3.198 -2.528 1.00 91.56 82 TRP A CA 1
ATOM 651 C C . TRP A 1 82 ? 3.533 -3.295 -3.640 1.00 91.56 82 TRP A C 1
ATOM 653 O O . TRP A 1 82 ? 2.594 -4.081 -3.531 1.00 91.56 82 TRP A O 1
ATOM 663 N N . LEU A 1 83 ? 3.724 -2.554 -4.734 1.00 92.94 83 LEU A N 1
ATOM 664 C CA . LEU A 1 83 ? 2.827 -2.603 -5.888 1.00 92.94 83 LEU A CA 1
ATOM 665 C C . LEU A 1 83 ? 2.841 -3.971 -6.571 1.00 92.94 83 LEU A C 1
ATOM 667 O O . LEU A 1 83 ? 1.784 -4.465 -6.954 1.00 92.94 83 LEU A O 1
ATOM 671 N N . ALA A 1 84 ? 4.005 -4.619 -6.681 1.00 93.00 84 ALA A N 1
ATOM 672 C CA . ALA A 1 84 ? 4.078 -5.977 -7.210 1.00 93.00 84 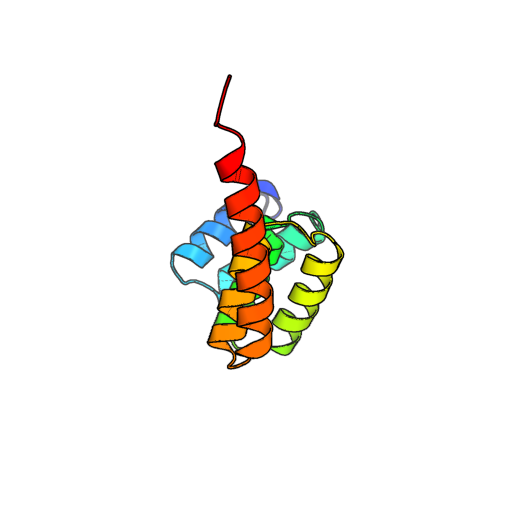ALA A CA 1
ATOM 673 C C . ALA A 1 84 ? 3.259 -6.965 -6.360 1.00 93.00 84 ALA A C 1
ATOM 675 O O . ALA A 1 84 ? 2.520 -7.778 -6.913 1.00 93.00 84 ALA A O 1
ATOM 676 N N . ASN A 1 85 ? 3.341 -6.861 -5.030 1.00 90.25 85 ASN A N 1
ATOM 677 C CA . ASN A 1 85 ? 2.578 -7.712 -4.113 1.00 90.25 85 ASN A CA 1
ATOM 678 C C . ASN A 1 85 ? 1.069 -7.447 -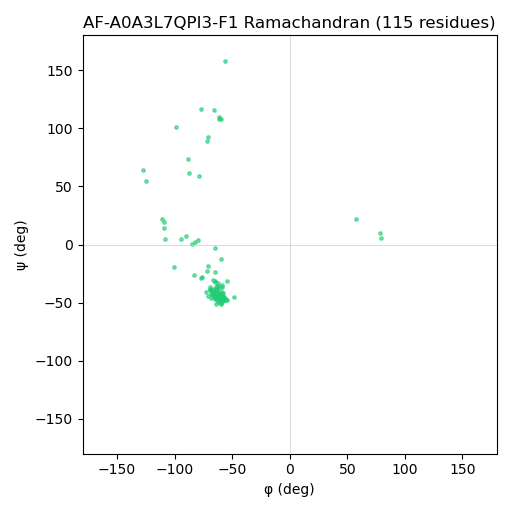4.197 1.00 90.25 85 ASN A C 1
ATOM 680 O O . ASN A 1 85 ? 0.287 -8.392 -4.233 1.00 90.25 85 ASN A O 1
ATOM 684 N N . TYR A 1 86 ? 0.666 -6.177 -4.284 1.00 90.31 86 TYR A N 1
ATOM 685 C CA . TYR A 1 86 ? -0.730 -5.789 -4.490 1.00 90.31 86 TYR A CA 1
ATOM 686 C C . TYR A 1 86 ? -1.302 -6.355 -5.800 1.00 90.31 86 TYR A C 1
ATOM 688 O O . TYR A 1 86 ? -2.352 -6.993 -5.810 1.00 90.31 86 TYR A O 1
ATOM 696 N N . TYR A 1 87 ? -0.608 -6.168 -6.923 1.00 91.25 87 TYR A N 1
ATOM 697 C CA . TYR A 1 87 ? -1.088 -6.682 -8.206 1.00 91.25 87 TYR A CA 1
ATOM 698 C C . TYR A 1 87 ? -1.101 -8.214 -8.249 1.00 91.25 87 TYR A C 1
ATOM 700 O O . TYR A 1 87 ? -1.980 -8.808 -8.869 1.00 91.25 87 TYR A O 1
ATOM 708 N N . GLN A 1 88 ? -0.184 -8.865 -7.531 1.00 90.56 88 GLN A N 1
ATOM 709 C CA . GLN A 1 88 ? -0.190 -10.314 -7.365 1.00 90.56 88 GLN A CA 1
ATOM 710 C C . GLN A 1 88 ? -1.417 -10.797 -6.579 1.00 90.56 88 GLN A C 1
ATOM 712 O O . GLN A 1 88 ? -2.045 -11.770 -6.992 1.00 90.56 88 GLN A O 1
ATOM 717 N N . SER A 1 89 ? -1.767 -10.138 -5.467 1.00 86.88 89 SER A N 1
ATOM 718 C CA . SER A 1 89 ? -2.913 -10.537 -4.635 1.00 86.88 89 SER A CA 1
ATOM 719 C C . SER A 1 89 ? -4.264 -10.238 -5.288 1.00 86.88 89 SER A C 1
ATOM 721 O O . SER A 1 89 ? -5.252 -10.895 -4.975 1.00 86.88 89 SER A O 1
ATOM 723 N N . THR A 1 90 ? -4.300 -9.294 -6.230 1.00 86.69 90 THR A N 1
ATOM 724 C CA . THR A 1 90 ? -5.498 -8.924 -7.005 1.00 86.69 90 THR A CA 1
ATOM 725 C C . THR A 1 90 ? -5.615 -9.642 -8.351 1.00 86.69 90 THR A C 1
ATOM 727 O O . THR A 1 90 ? -6.534 -9.367 -9.119 1.00 86.69 90 THR A O 1
ATOM 730 N N . GLY A 1 91 ? -4.706 -10.575 -8.655 1.00 88.75 91 GLY A N 1
ATOM 731 C CA . GLY A 1 91 ? -4.750 -11.391 -9.874 1.00 88.75 91 GLY A CA 1
ATOM 732 C C . GLY A 1 91 ? -4.236 -10.699 -11.142 1.00 88.75 91 GLY A C 1
ATOM 733 O O . GLY A 1 91 ? -4.283 -11.285 -12.222 1.00 88.75 91 GLY A O 1
ATOM 734 N N . ASN A 1 92 ? -3.689 -9.486 -11.043 1.00 91.88 92 ASN A N 1
ATOM 735 C CA . ASN A 1 92 ? -3.090 -8.778 -12.173 1.00 91.88 92 ASN A CA 1
ATOM 736 C C . ASN A 1 92 ? -1.598 -9.130 -12.322 1.00 91.88 92 ASN A C 1
ATOM 738 O O . ASN A 1 92 ? -0.700 -8.339 -12.024 1.00 91.88 92 ASN A O 1
ATOM 742 N N . ALA A 1 93 ? -1.328 -10.345 -12.802 1.00 93.50 93 ALA A N 1
ATOM 743 C CA . ALA A 1 93 ? 0.033 -10.865 -12.945 1.00 93.50 93 ALA A CA 1
ATOM 744 C C . ALA A 1 93 ? 0.929 -9.999 -13.857 1.00 93.50 93 ALA A C 1
ATOM 746 O O . ALA A 1 93 ? 2.120 -9.849 -13.585 1.00 93.50 93 ALA A O 1
ATOM 747 N N . ALA A 1 94 ? 0.364 -9.390 -14.905 1.00 95.38 94 ALA A N 1
ATOM 748 C CA . ALA A 1 94 ? 1.110 -8.555 -15.846 1.00 95.38 94 ALA A CA 1
ATOM 749 C C . ALA A 1 94 ? 1.686 -7.293 -15.179 1.00 95.38 94 ALA A C 1
ATOM 751 O O . ALA A 1 94 ? 2.875 -6.992 -15.335 1.00 95.38 94 ALA A O 1
ATOM 752 N N . GLU A 1 95 ? 0.874 -6.572 -14.399 1.00 93.75 95 GLU A N 1
ATOM 753 C CA . GLU A 1 95 ? 1.361 -5.406 -13.656 1.00 93.75 95 GLU A CA 1
ATOM 754 C C . GLU A 1 95 ? 2.309 -5.826 -12.526 1.00 93.75 95 GLU A C 1
ATOM 756 O O . GLU A 1 95 ? 3.359 -5.200 -12.345 1.00 93.75 95 GLU A O 1
ATOM 761 N N . ALA A 1 96 ? 2.029 -6.935 -11.830 1.00 94.31 96 ALA A N 1
ATOM 762 C CA . ALA A 1 96 ? 2.936 -7.466 -10.813 1.00 94.31 96 ALA A CA 1
ATOM 763 C C . ALA A 1 96 ? 4.353 -7.697 -11.373 1.00 94.31 96 ALA A C 1
ATOM 765 O O . ALA A 1 96 ? 5.345 -7.232 -10.801 1.00 94.31 96 ALA A O 1
ATOM 766 N N . ASP A 1 97 ? 4.451 -8.336 -12.540 1.00 97.12 97 ASP A N 1
ATOM 767 C CA . ASP A 1 97 ? 5.717 -8.601 -13.225 1.00 97.12 97 ASP A CA 1
ATOM 768 C C . ASP A 1 97 ? 6.437 -7.333 -13.676 1.00 97.12 97 ASP A C 1
ATOM 770 O O . ASP A 1 97 ? 7.658 -7.216 -13.532 1.00 97.12 97 ASP A O 1
ATOM 774 N N . LYS A 1 98 ? 5.702 -6.356 -14.206 1.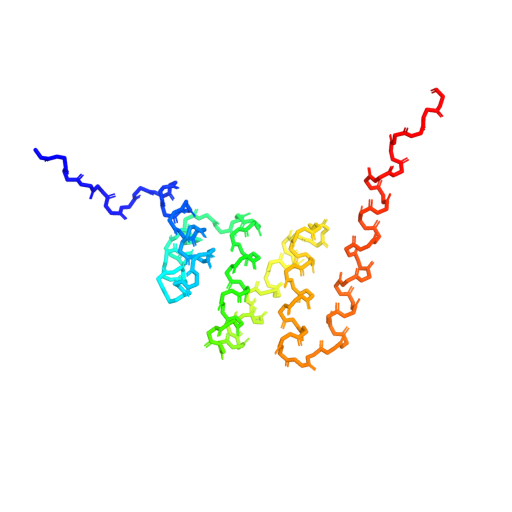00 95.69 98 LYS A N 1
ATOM 775 C CA . LYS A 1 98 ? 6.260 -5.056 -14.593 1.00 95.69 98 LYS A CA 1
ATOM 776 C C . LYS A 1 98 ? 6.911 -4.359 -13.399 1.00 95.69 98 LYS A C 1
ATOM 778 O O . LYS A 1 98 ? 8.046 -3.886 -13.511 1.00 95.69 98 LYS A O 1
ATOM 783 N N . HIS A 1 99 ? 6.236 -4.327 -12.253 1.00 95.12 99 HIS A N 1
ATOM 784 C CA . HIS A 1 99 ? 6.773 -3.725 -11.035 1.00 95.12 99 HIS A CA 1
ATOM 785 C C . HIS A 1 99 ? 7.980 -4.502 -10.486 1.00 95.12 99 HIS A C 1
ATOM 787 O O . HIS A 1 99 ? 9.003 -3.884 -10.176 1.00 95.12 99 HIS A O 1
ATOM 793 N N . ARG A 1 100 ? 7.919 -5.839 -10.475 1.00 96.19 100 ARG A N 1
ATOM 794 C CA . ARG A 1 100 ? 9.019 -6.721 -10.049 1.00 96.19 100 ARG A CA 1
ATOM 795 C C . ARG A 1 100 ? 10.275 -6.549 -10.907 1.00 96.19 100 ARG A C 1
ATOM 797 O O . ARG A 1 100 ? 11.372 -6.421 -10.369 1.00 96.19 100 ARG A O 1
ATOM 804 N N . LYS A 1 101 ? 10.129 -6.457 -12.234 1.00 96.62 101 LYS A N 1
ATOM 805 C CA . LYS A 1 101 ? 11.248 -6.212 -13.167 1.00 96.62 101 LYS A CA 1
ATOM 806 C C . LYS A 1 101 ? 11.950 -4.886 -12.883 1.00 96.62 101 LYS A C 1
ATOM 808 O O . LYS A 1 101 ? 13.176 -4.817 -12.926 1.00 96.62 101 LYS A O 1
ATOM 813 N N . VAL A 1 102 ? 11.194 -3.827 -12.591 1.00 95.38 102 VAL A N 1
ATOM 814 C CA . VAL A 1 102 ? 11.789 -2.531 -12.231 1.00 95.38 102 VAL A CA 1
ATOM 815 C C . VAL A 1 102 ? 12.483 -2.610 -10.871 1.00 95.38 102 VAL A C 1
ATOM 817 O O . VAL A 1 102 ? 13.624 -2.167 -10.772 1.00 95.38 102 VAL A O 1
ATOM 820 N N . ALA A 1 103 ? 11.847 -3.208 -9.859 1.00 94.19 103 ALA A N 1
ATOM 821 C CA . ALA A 1 103 ? 12.442 -3.397 -8.534 1.00 94.19 103 ALA A CA 1
ATOM 822 C C . ALA A 1 103 ? 13.781 -4.153 -8.609 1.00 94.19 103 ALA A C 1
ATOM 824 O O . ALA A 1 103 ? 14.783 -3.688 -8.071 1.00 94.19 103 ALA A O 1
ATOM 825 N N . HIS A 1 104 ? 13.829 -5.250 -9.367 1.00 94.81 104 HIS A N 1
ATOM 826 C CA . HIS A 1 104 ? 15.051 -6.024 -9.590 1.00 94.81 104 HIS A CA 1
ATOM 827 C C . HIS A 1 104 ? 16.171 -5.183 -10.226 1.00 94.81 104 HIS A C 1
ATOM 829 O O . HIS A 1 104 ? 17.316 -5.217 -9.779 1.00 94.81 104 HIS A O 1
ATOM 835 N N . ARG A 1 105 ? 15.851 -4.369 -11.244 1.00 94.19 105 ARG A N 1
ATOM 836 C CA . ARG A 1 105 ? 16.838 -3.463 -11.862 1.00 94.19 105 ARG A CA 1
ATOM 837 C C . ARG A 1 105 ? 17.361 -2.408 -10.885 1.00 94.19 105 ARG A C 1
ATOM 839 O O . ARG A 1 105 ? 18.548 -2.095 -10.917 1.00 94.19 105 ARG A O 1
ATOM 846 N N . LEU A 1 106 ? 16.494 -1.863 -10.032 1.00 92.25 106 LEU A N 1
ATOM 847 C CA . LEU A 1 106 ? 16.889 -0.891 -9.009 1.00 92.25 106 LEU A CA 1
ATOM 848 C C . LEU A 1 106 ? 17.826 -1.528 -7.971 1.00 92.25 106 LEU A C 1
ATOM 850 O O . LEU A 1 106 ? 18.864 -0.943 -7.677 1.00 92.25 106 LEU A O 1
ATOM 854 N N . GLN A 1 107 ? 17.510 -2.737 -7.492 1.00 90.88 107 GLN A N 1
ATOM 855 C CA . GLN A 1 107 ? 18.356 -3.497 -6.558 1.00 90.88 107 GLN A CA 1
ATOM 856 C C . GLN A 1 107 ? 19.740 -3.793 -7.133 1.00 90.88 107 GLN A C 1
ATOM 858 O O . GLN A 1 107 ? 20.747 -3.548 -6.468 1.00 90.88 107 GLN A O 1
ATOM 863 N N . ALA A 1 108 ? 19.798 -4.272 -8.379 1.00 89.31 108 ALA A N 1
ATOM 864 C CA . ALA A 1 108 ? 21.062 -4.551 -9.051 1.00 89.31 108 ALA A CA 1
ATOM 865 C C . ALA A 1 108 ? 21.940 -3.293 -9.119 1.00 89.31 108 ALA A C 1
ATOM 867 O O . ALA A 1 108 ? 23.103 -3.341 -8.736 1.00 89.31 108 ALA A O 1
ATOM 868 N N . LYS A 1 109 ? 21.364 -2.141 -9.492 1.00 83.25 109 LYS A N 1
ATOM 869 C CA . LYS A 1 109 ? 22.090 -0.863 -9.558 1.00 83.25 109 LYS A CA 1
ATOM 870 C C . LYS A 1 109 ? 22.634 -0.410 -8.198 1.00 83.25 109 LYS A C 1
ATOM 872 O O . LYS A 1 109 ? 23.707 0.182 -8.145 1.00 83.25 109 LYS A O 1
ATOM 877 N N . THR A 1 110 ? 21.910 -0.669 -7.110 1.00 76.12 110 THR A N 1
ATOM 878 C CA . THR A 1 110 ? 22.372 -0.336 -5.752 1.00 76.12 110 THR A CA 1
ATOM 879 C C . THR A 1 110 ? 23.418 -1.316 -5.217 1.00 76.12 110 THR A C 1
ATOM 881 O O . THR A 1 110 ? 24.263 -0.912 -4.428 1.00 76.12 110 THR A O 1
ATOM 884 N N . GLY A 1 111 ? 23.395 -2.579 -5.657 1.00 64.06 111 GLY A N 1
ATOM 885 C CA . GLY A 1 111 ? 24.357 -3.609 -5.249 1.00 64.06 111 GLY A CA 1
ATOM 886 C C . GLY A 1 111 ? 25.675 -3.582 -6.031 1.00 64.06 111 GLY A C 1
ATOM 887 O O . GLY A 1 111 ? 26.710 -3.973 -5.502 1.00 64.06 111 GLY A O 1
ATOM 888 N N . THR A 1 112 ? 25.677 -3.075 -7.267 1.00 58.16 112 THR A N 1
ATOM 889 C CA . THR A 1 112 ? 26.887 -2.980 -8.107 1.00 58.16 112 THR A CA 1
ATOM 890 C C . THR A 1 112 ? 27.765 -1.758 -7.808 1.00 58.16 112 THR A C 1
ATOM 892 O O . THR A 1 112 ? 28.774 -1.563 -8.476 1.00 58.16 112 THR A O 1
ATOM 895 N N . GLY A 1 113 ? 27.408 -0.927 -6.821 1.00 51.75 113 GLY A N 1
ATOM 896 C CA . GLY A 1 113 ? 28.178 0.259 -6.413 1.00 51.75 113 GLY A CA 1
ATOM 897 C C . GLY A 1 113 ? 29.318 -0.005 -5.419 1.00 51.75 113 GLY A C 1
ATOM 898 O O . GLY A 1 113 ? 29.992 0.940 -5.026 1.00 51.75 113 GLY A O 1
ATOM 899 N N . SER A 1 114 ? 29.536 -1.257 -4.998 1.00 53.25 114 SER A N 1
ATOM 900 C CA . SER A 1 114 ? 30.579 -1.636 -4.024 1.00 53.25 114 SER A CA 1
ATOM 901 C C . SER A 1 114 ? 31.752 -2.420 -4.631 1.00 53.25 114 SER A C 1
ATOM 903 O O . SER A 1 114 ? 32.490 -3.080 -3.905 1.00 53.25 114 SER A O 1
ATOM 905 N N . GLY A 1 115 ? 31.946 -2.354 -5.951 1.00 44.97 115 GLY A N 1
ATOM 906 C CA . GLY A 1 115 ? 33.142 -2.873 -6.621 1.00 44.97 115 GLY A CA 1
ATOM 907 C C . GLY A 1 115 ? 34.150 -1.758 -6.909 1.00 44.97 115 GLY A C 1
ATOM 908 O O . GLY A 1 115 ? 33.954 -1.008 -7.860 1.00 44.97 115 GLY A O 1
ATOM 909 N N . LEU A 1 116 ? 35.191 -1.664 -6.074 1.00 37.38 116 LEU A N 1
ATOM 910 C CA . LEU A 1 116 ? 36.409 -0.844 -6.241 1.00 37.38 116 LEU A CA 1
ATOM 911 C C . LEU A 1 116 ? 37.144 -1.163 -7.567 1.00 37.38 116 LEU A C 1
ATOM 913 O O . LEU A 1 116 ? 36.948 -2.248 -8.125 1.00 37.38 116 LEU A O 1
ATOM 917 N N . PRO A 1 117 ? 37.979 -0.243 -8.084 1.00 37.97 117 PRO A N 1
ATOM 918 C CA . PRO A 1 117 ? 39.349 -0.074 -7.572 1.00 37.97 117 PRO A CA 1
ATOM 919 C C . PRO A 1 117 ? 39.557 1.160 -6.688 1.00 37.97 117 PRO A C 1
ATOM 921 O O . PRO A 1 117 ? 38.894 2.193 -6.926 1.00 37.97 117 PRO A O 1
#